Protein AF-A0A535KPK8-F1 (afdb_monomer)

Mean predicted aligned error: 12.22 Å

pLDDT: mean 73.06, std 17.7, range [28.69, 93.75]

Solvent-accessible surface area (backbone atoms only — not comparable to full-atom values): 8989 Å² total; per-residue (Å²): 137,86,85,82,78,74,96,61,84,77,56,75,93,49,57,36,41,78,43,75,64,44,61,40,74,44,87,47,99,92,45,75,44,76,78,37,75,66,43,65,51,78,39,47,69,92,64,83,87,88,74,78,98,82,72,89,72,82,61,52,49,62,87,59,100,62,93,75,70,71,90,77,48,52,78,68,54,47,54,55,43,55,66,80,36,22,76,77,85,57,97,64,50,74,75,75,56,60,90,90,52,56,70,64,56,55,48,38,52,52,42,45,75,78,40,67,86,54,52,72,68,57,37,52,53,51,40,50,52,56,34,38,78,73,70,76,98

Sequence (137 aa):
MTTYSRPGAVNASNMLLEINHVSVDYSASSGTVHALTDVSISLERGQILEGSPASQASTSTVTNTEPVDILQMTPAQLRAFRWSELSIVFQSAMNALNPVLNIGAQIMDVLQTHRPELWPDARRQRAIELLRLVGIA

Radius of gyration: 18.79 Å; Cα contacts (8 Å, |Δi|>4): 108; chains: 1; bounding box: 46×43×45 Å

Foldseek 3Di:
DDDDDDPDPDPPQFWFDWDFQDWDWDQDPVGIDTPDGGDIDTDGPPDDDDDDPDDFDWGFGDPDSDDDDLVPDDPVRVVLRCVPTTDGDDPVNVV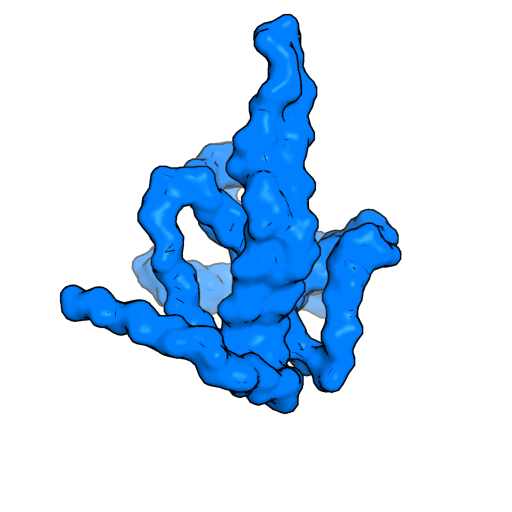VDDPVDDPLVVQLVVCCVNVVVDDSVRSSVVSVVVCVVVPRD

Secondary structure (DSSP, 8-state):
-----------GGGEEEEEEEEEEEEEETTEEEEEEEEEEEEEETT------TT---------SSS---GGG--HHHHHHHHHHT-----TTGGGGS-TTS-HHHHHHHHHHHH-TTS-HHHHHHHHHHHHHHTT--

Structure (mmCIF, N/CA/C/O backbone):
data_AF-A0A535KPK8-F1
#
_entry.id   AF-A0A535KPK8-F1
#
loop_
_atom_site.group_PDB
_atom_site.id
_atom_site.type_symbol
_atom_site.label_atom_id
_atom_site.label_alt_id
_atom_site.label_comp_id
_atom_site.label_asym_id
_atom_site.label_entity_id
_atom_site.label_seq_id
_atom_site.pdbx_PDB_ins_code
_atom_site.Cartn_x
_atom_site.Cartn_y
_atom_site.Cartn_z
_atom_site.occupancy
_atom_site.B_iso_or_equiv
_atom_site.auth_seq_id
_atom_site.auth_comp_id
_atom_site.auth_asym_id
_atom_site.auth_atom_id
_atom_site.pdbx_PDB_model_num
ATOM 1 N N . MET A 1 1 ? -27.340 -13.407 -3.395 1.00 31.72 1 MET A N 1
ATOM 2 C CA . MET A 1 1 ? -27.132 -14.798 -2.946 1.00 31.72 1 MET A CA 1
ATOM 3 C C . MET A 1 1 ? -26.163 -14.703 -1.781 1.00 31.72 1 MET A C 1
ATOM 5 O O . MET A 1 1 ? -25.008 -14.376 -1.996 1.00 31.72 1 MET A O 1
ATOM 9 N N . THR A 1 2 ? -26.681 -14.769 -0.557 1.00 31.52 2 THR A N 1
ATOM 10 C CA . THR A 1 2 ? -25.964 -14.388 0.670 1.00 31.52 2 THR A CA 1
ATOM 11 C C . THR A 1 2 ? -25.351 -15.635 1.289 1.00 31.52 2 THR A C 1
ATOM 13 O O . THR A 1 2 ? -26.082 -16.470 1.817 1.00 31.52 2 THR A O 1
ATOM 16 N N . THR A 1 3 ? -24.033 -15.794 1.215 1.00 28.69 3 THR A N 1
ATOM 17 C CA . THR A 1 3 ? -23.323 -16.878 1.907 1.00 28.69 3 THR A CA 1
ATOM 18 C C . THR A 1 3 ? -22.772 -16.358 3.228 1.00 28.69 3 THR A C 1
ATOM 20 O O . THR A 1 3 ? -21.744 -15.693 3.271 1.00 28.69 3 THR A O 1
ATOM 23 N N . TYR A 1 4 ? -23.491 -16.660 4.309 1.00 30.62 4 TYR A N 1
ATOM 24 C CA . TYR A 1 4 ? -22.995 -16.580 5.679 1.00 30.62 4 TYR A CA 1
ATOM 25 C C . TYR A 1 4 ? -22.434 -17.960 6.040 1.00 30.62 4 TYR A C 1
ATOM 27 O O . TYR A 1 4 ? -23.196 -18.908 6.242 1.00 30.62 4 TYR A O 1
ATOM 35 N N . SER A 1 5 ? -21.108 -18.099 6.059 1.00 33.00 5 SER A N 1
ATOM 36 C CA . SER A 1 5 ? -20.452 -19.319 6.540 1.00 33.00 5 SER A CA 1
ATOM 37 C C . SER A 1 5 ? -20.355 -19.285 8.065 1.00 33.00 5 SER A C 1
ATOM 39 O O . SER A 1 5 ? -19.898 -18.302 8.644 1.00 33.00 5 SER A O 1
ATOM 41 N N . ARG A 1 6 ? -20.801 -20.374 8.710 1.00 35.25 6 ARG A N 1
ATOM 42 C CA . ARG A 1 6 ? -20.592 -20.676 10.142 1.00 35.25 6 ARG A CA 1
ATOM 43 C C . ARG A 1 6 ? -19.126 -20.443 10.543 1.00 35.25 6 ARG A C 1
ATOM 45 O O . ARG A 1 6 ? -18.255 -20.713 9.718 1.00 35.25 6 ARG A O 1
ATOM 52 N N . PRO A 1 7 ? -18.834 -20.120 11.819 1.00 39.62 7 PRO A N 1
ATOM 53 C CA . PRO A 1 7 ? -17.487 -20.254 12.361 1.00 39.62 7 PRO A CA 1
ATOM 54 C C . PRO A 1 7 ? -17.180 -21.755 12.502 1.00 39.62 7 PRO A C 1
ATOM 56 O O . PRO A 1 7 ? -17.384 -22.370 13.546 1.00 39.62 7 PRO A O 1
ATOM 59 N N . GLY A 1 8 ? -16.822 -22.388 11.386 1.00 38.28 8 GLY A N 1
ATOM 60 C CA . GLY A 1 8 ? -16.122 -23.665 11.364 1.00 38.28 8 GLY A CA 1
ATOM 61 C C . GLY A 1 8 ? -14.649 -23.398 11.647 1.00 38.28 8 GLY A C 1
ATOM 62 O O . GLY A 1 8 ? -14.133 -22.369 11.224 1.00 38.28 8 GLY A O 1
ATOM 63 N N . ALA A 1 9 ? -14.009 -24.287 12.405 1.00 42.91 9 ALA A N 1
ATOM 64 C CA . ALA A 1 9 ? -12.605 -24.184 12.787 1.00 42.91 9 ALA A CA 1
ATOM 65 C C . ALA A 1 9 ? -11.736 -23.811 11.577 1.00 42.91 9 ALA A C 1
ATOM 67 O O . ALA A 1 9 ? -11.647 -24.581 10.619 1.00 42.91 9 ALA A O 1
ATOM 68 N N . VAL A 1 10 ? -11.138 -22.619 11.628 1.00 51.31 10 VAL A N 1
ATOM 69 C CA . VAL A 1 10 ? -10.219 -22.129 10.602 1.00 51.31 10 VAL A CA 1
ATOM 70 C C . VAL A 1 10 ? -9.075 -23.129 10.515 1.00 51.31 10 VAL A C 1
ATOM 72 O O . VAL A 1 10 ? -8.429 -23.443 11.519 1.00 51.31 10 VAL A O 1
ATOM 75 N N . ASN A 1 11 ? -8.868 -23.701 9.334 1.00 53.91 11 ASN A N 1
ATOM 76 C CA . ASN A 1 11 ? -7.835 -24.705 9.144 1.00 53.91 11 ASN A CA 1
ATOM 77 C C . ASN A 1 11 ? -6.486 -23.974 9.119 1.00 53.91 11 ASN A C 1
ATOM 79 O O . ASN A 1 11 ? -6.142 -23.343 8.121 1.00 53.91 11 ASN A O 1
ATOM 83 N N . ALA A 1 12 ? -5.742 -24.009 10.229 1.00 56.69 12 ALA A N 1
ATOM 84 C CA . ALA A 1 12 ? -4.522 -23.213 10.418 1.00 56.69 12 ALA A CA 1
ATOM 85 C C . ALA A 1 12 ? -3.465 -23.441 9.320 1.00 56.69 12 ALA A C 1
ATOM 87 O O . ALA A 1 12 ? -2.690 -22.545 9.004 1.00 56.69 12 ALA A O 1
ATOM 88 N N . SER A 1 13 ? -3.472 -24.617 8.687 1.00 62.19 13 SER A N 1
ATOM 89 C CA . SER A 1 13 ? -2.593 -24.964 7.567 1.00 62.19 13 SER A CA 1
ATOM 90 C C . SER A 1 13 ? -2.919 -24.240 6.251 1.00 62.19 13 SER A C 1
ATOM 92 O O . SER A 1 13 ? -2.074 -24.213 5.360 1.00 62.19 13 SER A O 1
ATOM 94 N N . ASN A 1 14 ? -4.112 -23.648 6.113 1.00 71.75 14 ASN A N 1
ATOM 95 C CA . ASN A 1 14 ? -4.568 -22.946 4.904 1.00 71.75 14 ASN A CA 1
ATOM 96 C C . ASN A 1 14 ? -4.844 -21.443 5.127 1.00 71.75 14 ASN A C 1
ATOM 98 O O . ASN A 1 14 ? -5.327 -20.747 4.228 1.00 71.75 14 ASN A O 1
ATOM 102 N N . MET A 1 15 ? -4.550 -20.932 6.323 1.00 74.81 15 MET A N 1
ATOM 103 C CA . MET A 1 15 ? -4.803 -19.542 6.691 1.00 74.81 15 MET A CA 1
ATOM 104 C C . MET A 1 15 ? -3.782 -18.607 6.027 1.00 74.81 15 MET A C 1
ATOM 106 O O . MET A 1 15 ? -2.581 -18.869 6.048 1.00 74.81 15 MET A O 1
ATOM 110 N N . LEU A 1 16 ? -4.265 -17.526 5.408 1.00 77.50 16 LEU A N 1
ATOM 111 C CA . LEU A 1 16 ? -3.434 -16.535 4.719 1.00 77.50 16 LEU A CA 1
ATOM 112 C C . LEU A 1 16 ? -3.257 -15.258 5.54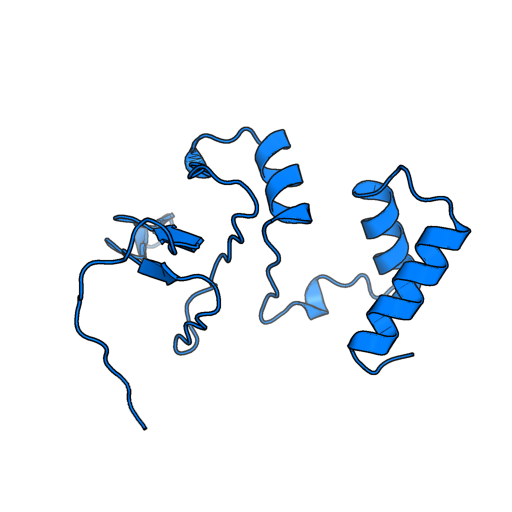4 1.00 77.50 16 LEU A C 1
ATOM 114 O O . LEU A 1 16 ? -2.167 -14.695 5.570 1.00 77.50 16 LEU A O 1
ATOM 118 N N . LEU A 1 17 ? -4.328 -14.802 6.191 1.00 78.62 17 LEU A N 1
ATOM 119 C CA . LEU A 1 17 ? -4.340 -13.603 7.021 1.00 78.62 17 LEU A CA 1
ATOM 120 C C . LEU A 1 17 ? -5.239 -13.837 8.231 1.00 78.62 17 LEU A C 1
ATOM 122 O O . LEU A 1 17 ? -6.349 -14.356 8.107 1.00 78.62 17 LEU A O 1
ATOM 126 N N . GLU A 1 18 ? -4.759 -13.391 9.383 1.00 79.44 18 GLU A N 1
ATOM 127 C CA . GLU A 1 18 ? -5.502 -13.358 10.630 1.00 79.44 18 GLU A CA 1
ATOM 128 C C . GLU A 1 18 ? -5.346 -11.974 11.264 1.00 79.44 18 GLU A C 1
ATOM 130 O O . GLU A 1 18 ? -4.246 -11.428 11.357 1.00 79.44 18 GLU A O 1
ATOM 135 N N . ILE A 1 19 ? -6.469 -11.392 11.665 1.00 80.94 19 ILE A N 1
ATOM 136 C CA . ILE A 1 19 ? -6.573 -10.128 12.380 1.00 80.94 19 ILE A CA 1
ATOM 137 C C . ILE A 1 19 ? -7.318 -10.441 13.667 1.00 80.94 19 ILE A C 1
ATOM 139 O O . ILE A 1 19 ? -8.424 -10.973 13.607 1.00 80.94 19 ILE A O 1
ATOM 143 N N . ASN A 1 20 ? -6.730 -10.092 14.809 1.00 76.44 20 ASN A N 1
ATOM 144 C CA . ASN A 1 20 ? -7.279 -10.405 16.123 1.00 76.44 20 ASN A CA 1
ATOM 145 C C . ASN A 1 20 ? -7.437 -9.135 16.959 1.00 76.44 20 ASN A C 1
ATOM 147 O O . ASN A 1 20 ? -6.454 -8.443 17.223 1.00 76.44 20 ASN A O 1
ATOM 151 N N . HIS A 1 21 ? -8.672 -8.866 17.392 1.00 79.56 21 HIS A N 1
ATOM 152 C CA . HIS A 1 21 ? -9.023 -7.840 18.379 1.00 79.56 21 HIS A CA 1
ATOM 153 C C . HIS A 1 21 ? -8.524 -6.427 18.032 1.00 79.56 21 HIS A C 1
ATOM 155 O O . HIS A 1 21 ? -8.129 -5.646 18.903 1.00 79.56 21 HIS A O 1
ATOM 161 N N . VAL A 1 22 ? -8.521 -6.074 16.743 1.00 79.62 22 VAL A N 1
ATOM 162 C CA . VAL A 1 22 ? -8.015 -4.774 16.296 1.00 79.62 22 VAL A CA 1
ATOM 163 C C . VAL A 1 22 ? -9.032 -3.682 16.602 1.00 79.62 22 VAL A C 1
ATOM 165 O O . VAL A 1 22 ? -10.173 -3.716 16.140 1.00 79.62 22 VAL A O 1
ATOM 168 N N . SER A 1 23 ? -8.576 -2.678 17.348 1.00 78.00 23 SER A N 1
ATOM 169 C CA . SER A 1 23 ? -9.300 -1.434 17.603 1.00 78.00 23 SER A CA 1
ATOM 170 C C . SER A 1 23 ? -8.473 -0.253 17.105 1.00 78.00 23 SER A C 1
ATOM 172 O O . SER A 1 23 ? -7.252 -0.234 17.268 1.00 78.00 23 SER A O 1
ATOM 174 N N . VAL A 1 24 ? -9.123 0.716 16.464 1.00 82.62 24 VAL A N 1
ATOM 175 C CA . VAL A 1 24 ? -8.470 1.898 15.891 1.00 82.62 24 VAL A CA 1
ATOM 176 C C . VAL A 1 24 ? -9.218 3.139 16.334 1.00 82.62 24 VAL A C 1
ATOM 178 O O . VAL A 1 24 ? -10.388 3.319 15.993 1.00 82.62 24 VAL A O 1
ATOM 181 N N . ASP A 1 25 ? -8.492 4.013 17.023 1.00 84.69 25 ASP A N 1
ATOM 182 C CA . ASP A 1 25 ? -9.000 5.258 17.576 1.00 84.69 25 ASP A CA 1
ATOM 183 C C . ASP A 1 25 ? -8.292 6.451 16.935 1.00 84.69 25 ASP A C 1
ATOM 185 O O . ASP A 1 25 ? -7.063 6.497 16.846 1.00 84.69 25 ASP A O 1
ATOM 189 N N . TYR A 1 26 ? -9.071 7.444 16.516 1.00 82.25 26 TYR A N 1
ATOM 190 C CA . TYR A 1 26 ? -8.559 8.723 16.042 1.00 82.25 26 TYR A CA 1
ATOM 191 C C . TYR A 1 26 ? -8.880 9.818 17.050 1.00 82.25 26 TYR A C 1
ATOM 193 O O . TYR A 1 26 ? -10.039 10.045 17.398 1.00 82.25 26 TYR A O 1
ATOM 201 N N . SER A 1 27 ? -7.857 10.548 17.482 1.00 81.19 27 SER A N 1
ATOM 202 C CA . SER A 1 27 ? -8.039 11.741 18.306 1.00 81.19 27 SER A CA 1
ATOM 203 C C . SER A 1 27 ? -8.493 12.907 17.429 1.00 81.19 27 SER A C 1
ATOM 205 O O . SER A 1 27 ? -7.710 13.423 16.632 1.00 81.19 27 SER A O 1
ATOM 207 N N . ALA A 1 28 ? -9.746 13.338 17.578 1.00 84.94 28 ALA A N 1
ATOM 208 C CA . ALA A 1 28 ? -10.258 14.561 16.970 1.00 84.94 28 ALA A CA 1
ATOM 209 C C . ALA A 1 28 ? -10.460 15.648 18.036 1.00 84.94 28 ALA A C 1
ATOM 211 O O . ALA A 1 28 ? -10.597 15.369 19.227 1.00 84.94 28 ALA A O 1
ATOM 212 N N . SER A 1 29 ? -10.505 16.912 17.612 1.00 80.06 29 SER A N 1
ATOM 213 C CA . SER A 1 29 ? -10.751 18.051 18.512 1.00 80.06 29 SER A CA 1
ATOM 214 C C . SER A 1 29 ? -12.105 17.971 19.228 1.00 80.06 29 SER A C 1
ATOM 216 O O . SER A 1 29 ? -12.260 18.535 20.307 1.00 80.06 29 SER A O 1
ATOM 218 N N . SER A 1 30 ? -13.072 17.253 18.652 1.00 79.38 30 SER A N 1
ATOM 219 C CA . SER A 1 30 ? -14.400 16.992 19.217 1.00 79.38 30 SER A CA 1
ATOM 220 C C . SER A 1 30 ? -14.467 15.757 20.127 1.00 79.38 30 SER A C 1
ATOM 222 O O . SER A 1 30 ? -15.547 15.434 20.615 1.00 79.38 30 SER A O 1
ATOM 224 N N . GLY A 1 31 ? -13.350 15.051 20.334 1.00 84.62 31 GLY A N 1
ATOM 225 C CA . GLY A 1 31 ? -13.278 13.798 21.088 1.00 84.62 31 GLY A CA 1
ATOM 226 C C . GLY A 1 31 ? -12.663 12.650 20.284 1.00 84.62 31 GLY A C 1
ATOM 227 O O . GLY A 1 31 ? -12.321 12.793 19.109 1.00 84.62 31 GLY A O 1
ATOM 228 N N . THR A 1 32 ? -12.506 11.499 20.932 1.00 86.56 32 THR A N 1
ATOM 229 C CA . THR A 1 32 ? -11.994 10.284 20.290 1.00 86.56 32 THR A CA 1
ATOM 230 C C . THR A 1 32 ? -13.061 9.676 19.386 1.00 86.56 32 THR A C 1
ATOM 232 O O . THR A 1 32 ? -14.187 9.431 19.816 1.00 86.56 32 THR A O 1
ATOM 235 N N . VAL A 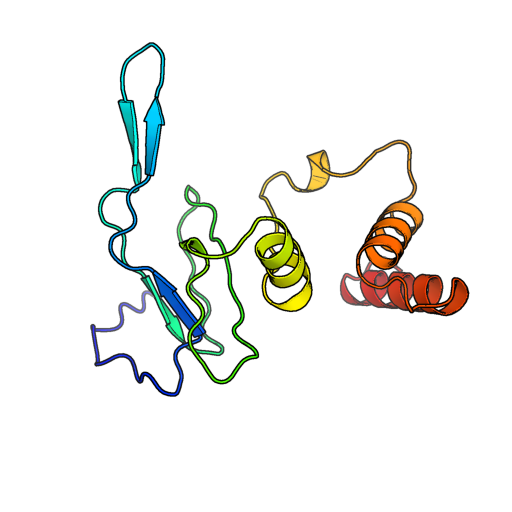1 33 ? -12.700 9.416 18.133 1.00 87.25 33 VAL A N 1
ATOM 236 C CA . VAL A 1 33 ? -13.524 8.672 17.183 1.00 87.25 33 VAL A CA 1
ATOM 237 C C . VAL A 1 33 ? -13.011 7.239 17.130 1.00 87.25 33 VAL A C 1
ATOM 239 O O . VAL A 1 33 ? -11.906 6.992 16.647 1.00 87.25 33 VAL A O 1
ATOM 242 N N . HIS A 1 34 ? -13.829 6.305 17.607 1.00 82.94 34 HIS A N 1
ATOM 243 C CA . HIS A 1 34 ? -13.575 4.869 17.507 1.00 82.94 34 HIS A CA 1
ATOM 244 C C . HIS A 1 34 ? -13.925 4.402 16.090 1.00 82.94 34 HIS A C 1
ATOM 246 O O . HIS A 1 34 ? -15.094 4.216 15.758 1.00 82.94 34 HIS A O 1
ATOM 252 N N . ALA A 1 35 ? -12.921 4.285 15.222 1.00 76.06 35 ALA A N 1
ATOM 253 C CA . ALA A 1 35 ? -13.117 3.891 13.828 1.00 76.06 35 ALA A CA 1
ATOM 254 C C . ALA A 1 35 ? -13.268 2.376 13.662 1.00 76.06 35 ALA A C 1
ATOM 256 O O . ALA A 1 35 ? -14.011 1.928 12.792 1.00 76.06 35 ALA A O 1
ATOM 257 N N . LEU A 1 36 ? -12.576 1.594 14.494 1.00 79.00 36 LEU A N 1
ATOM 258 C CA . LEU A 1 36 ? -12.743 0.146 14.598 1.00 79.00 36 LEU A CA 1
ATOM 259 C C . LEU A 1 36 ? -12.766 -0.234 16.075 1.00 79.00 36 LEU A C 1
ATOM 261 O O . LEU A 1 36 ? -11.949 0.261 16.850 1.00 79.00 36 LEU A O 1
ATOM 265 N N . THR A 1 37 ? -13.674 -1.125 16.459 1.00 82.38 37 THR A N 1
ATOM 266 C CA . THR A 1 37 ? -13.776 -1.629 17.831 1.00 82.38 37 THR A CA 1
ATOM 267 C C . THR A 1 37 ? -13.802 -3.145 17.790 1.00 82.38 37 THR A C 1
ATOM 269 O O . THR A 1 37 ? -14.734 -3.722 17.237 1.00 82.38 37 THR A O 1
ATOM 272 N N . ASP A 1 38 ? -12.768 -3.750 18.368 1.00 82.12 38 ASP A N 1
ATOM 273 C CA . ASP A 1 38 ? -12.627 -5.192 18.582 1.00 82.12 38 ASP A CA 1
ATOM 274 C C . ASP A 1 38 ? -12.951 -6.052 17.348 1.00 82.12 38 ASP A C 1
ATOM 276 O O . ASP A 1 38 ? -13.813 -6.931 17.360 1.00 82.12 38 ASP A O 1
ATOM 280 N N . VAL A 1 39 ? -12.276 -5.759 16.236 1.00 74.12 39 VAL A N 1
ATOM 281 C CA . VAL A 1 39 ? -12.500 -6.456 14.968 1.00 74.12 39 VAL A CA 1
ATOM 282 C C . VAL A 1 39 ? -11.522 -7.616 14.820 1.00 74.12 39 VAL A C 1
ATOM 284 O O . VAL A 1 39 ? -10.304 -7.419 14.828 1.00 74.12 39 VAL A O 1
ATOM 287 N N . SER A 1 40 ? -12.073 -8.812 14.602 1.00 73.12 40 SER A N 1
ATOM 288 C CA . SER A 1 40 ? -11.317 -10.014 14.247 1.00 73.12 40 SER A CA 1
ATOM 289 C C . SER A 1 40 ? -11.780 -10.570 12.903 1.00 73.12 40 SER A C 1
ATOM 291 O O . SER A 1 40 ? -12.979 -10.720 12.661 1.00 73.12 40 SER A O 1
ATOM 293 N N . ILE A 1 41 ? -10.832 -10.859 12.013 1.00 78.38 41 ILE A N 1
ATOM 294 C CA . ILE A 1 41 ? -11.083 -11.349 10.652 1.00 78.38 41 ILE A CA 1
ATOM 295 C C . ILE A 1 41 ? -10.060 -12.434 10.335 1.00 78.38 41 ILE A C 1
ATOM 297 O O . ILE A 1 41 ? -8.874 -12.269 10.599 1.00 78.38 41 ILE A O 1
ATOM 301 N N . SER A 1 42 ? -10.508 -13.520 9.713 1.00 76.44 42 SER A N 1
ATOM 302 C CA . SER A 1 42 ? -9.633 -14.536 9.130 1.00 76.44 42 SER A CA 1
ATOM 303 C C . SER A 1 42 ? -9.916 -14.677 7.639 1.00 76.44 42 SER A C 1
ATOM 305 O O . SER A 1 42 ? -11.056 -14.549 7.188 1.00 76.44 42 SER A O 1
ATOM 307 N N . LEU A 1 43 ? -8.855 -14.903 6.870 1.00 75.69 43 LEU A N 1
ATOM 308 C CA . LEU A 1 43 ? -8.904 -15.113 5.431 1.00 75.69 43 LEU A CA 1
ATOM 309 C C . LEU A 1 43 ? -8.072 -16.343 5.077 1.00 75.69 43 LEU A C 1
ATOM 311 O O . LEU A 1 43 ? -6.883 -16.418 5.401 1.00 75.69 43 LEU A O 1
ATOM 315 N N . GLU A 1 44 ? -8.685 -17.287 4.369 1.00 78.69 44 GLU A N 1
ATOM 316 C CA . GLU A 1 44 ? -7.989 -18.446 3.816 1.00 78.69 44 GLU A CA 1
ATOM 317 C C . GLU A 1 44 ? -7.371 -18.149 2.445 1.00 78.69 44 GLU A C 1
ATOM 319 O O . GLU A 1 44 ? -7.775 -17.235 1.717 1.00 78.69 44 GLU A O 1
ATOM 324 N N . ARG A 1 45 ? -6.380 -18.953 2.052 1.00 73.12 45 ARG A N 1
ATOM 325 C CA . ARG A 1 45 ? -5.739 -18.818 0.741 1.00 73.12 45 ARG A CA 1
ATOM 326 C C . ARG A 1 45 ? -6.757 -19.018 -0.389 1.00 73.12 45 ARG A C 1
ATOM 328 O O . ARG A 1 45 ? -7.427 -20.042 -0.465 1.00 73.12 45 ARG A O 1
ATOM 335 N N . GLY A 1 46 ? -6.829 -18.047 -1.301 1.00 71.38 46 GLY A N 1
ATOM 336 C CA . GLY A 1 46 ? -7.741 -18.074 -2.453 1.00 71.38 46 GLY A CA 1
ATOM 337 C C . GLY A 1 46 ? -9.165 -17.595 -2.156 1.00 71.38 46 GLY A C 1
ATOM 338 O O . GLY A 1 46 ? -9.986 -17.550 -3.070 1.00 71.38 46 GLY A O 1
ATOM 339 N N . GLN A 1 47 ? -9.463 -17.206 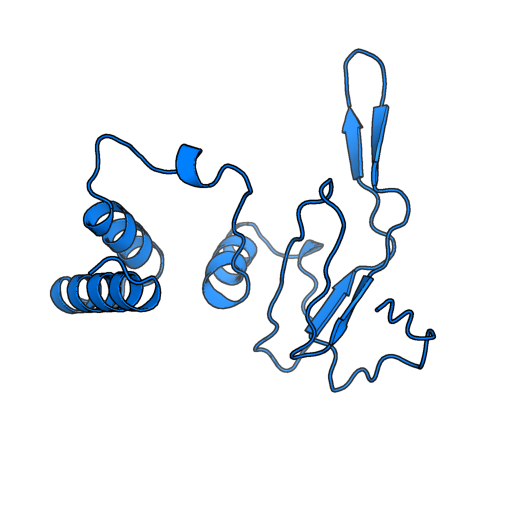-0.914 1.00 66.75 47 GLN A N 1
ATOM 340 C CA . GLN A 1 47 ? -10.741 -16.604 -0.551 1.00 66.75 47 GLN A CA 1
ATOM 341 C C . GLN A 1 47 ? -10.758 -15.108 -0.902 1.00 66.75 47 GLN A C 1
ATOM 343 O O . GLN A 1 47 ? -9.745 -14.416 -0.812 1.00 66.75 47 GLN A O 1
ATOM 348 N N . ILE A 1 48 ? -11.932 -14.600 -1.281 1.00 69.12 48 ILE A N 1
ATOM 349 C CA . ILE A 1 48 ? -12.193 -13.168 -1.445 1.00 69.12 48 ILE A CA 1
ATOM 350 C C . ILE A 1 48 ? -13.174 -12.758 -0.346 1.00 69.12 48 ILE A C 1
ATOM 352 O O . ILE A 1 48 ? -14.228 -13.377 -0.196 1.00 69.12 48 ILE A O 1
ATOM 356 N N . LEU A 1 49 ? -12.822 -11.727 0.422 1.00 65.62 49 LEU A N 1
ATOM 357 C CA . LEU A 1 49 ? -13.726 -11.079 1.370 1.00 65.62 49 LEU A CA 1
ATOM 358 C C . LEU A 1 49 ? -14.213 -9.766 0.765 1.00 65.62 49 LEU A C 1
ATOM 360 O O . LEU A 1 49 ? -13.413 -8.898 0.424 1.00 65.62 49 LEU A O 1
ATOM 364 N N . GLU A 1 50 ? -15.528 -9.625 0.649 1.00 60.16 50 GLU A N 1
ATOM 365 C CA . GLU A 1 50 ? -16.175 -8.405 0.178 1.00 60.16 50 GLU A CA 1
ATOM 366 C C . GLU A 1 50 ? -16.875 -7.724 1.361 1.00 60.16 50 GLU A C 1
ATOM 368 O O . GLU A 1 50 ? -17.758 -8.303 1.995 1.00 60.16 50 GLU A O 1
ATOM 373 N N . GLY A 1 51 ? -16.451 -6.500 1.684 1.00 55.06 51 GLY A N 1
ATOM 374 C CA . GLY A 1 51 ? -17.095 -5.635 2.672 1.00 55.06 51 GLY A CA 1
ATOM 375 C C . GLY A 1 51 ? -17.743 -4.431 1.988 1.00 55.06 51 GLY A C 1
ATOM 376 O O . GLY A 1 51 ? -17.142 -3.827 1.103 1.00 55.06 51 GLY A O 1
ATOM 377 N N . SER A 1 52 ? -18.961 -4.069 2.400 1.00 42.09 52 SER A N 1
ATOM 378 C CA . SER A 1 52 ? -19.659 -2.851 1.945 1.00 42.09 52 SER A CA 1
ATOM 379 C C . SER A 1 52 ? -18.820 -1.586 2.255 1.00 42.09 52 SER A C 1
ATOM 381 O O . SER A 1 52 ? -18.052 -1.594 3.225 1.00 42.09 52 SER A O 1
ATOM 383 N N . PRO A 1 53 ? -18.900 -0.501 1.457 1.00 39.44 53 PRO A N 1
ATOM 384 C CA . PRO A 1 53 ? -17.834 0.490 1.349 1.00 39.44 53 PRO A CA 1
ATOM 385 C C . PRO A 1 53 ? -17.800 1.432 2.558 1.00 39.44 53 PRO A C 1
ATOM 387 O O . PRO A 1 53 ? -18.500 2.437 2.598 1.00 39.44 53 PRO A O 1
ATOM 390 N N . ALA A 1 54 ? -16.951 1.113 3.535 1.00 38.88 54 ALA A N 1
ATOM 391 C CA . ALA A 1 54 ? -16.396 2.079 4.492 1.00 38.88 54 ALA A CA 1
ATOM 392 C C . ALA A 1 54 ? -15.076 1.631 5.151 1.00 38.88 54 ALA A C 1
ATOM 394 O O . ALA A 1 54 ? -14.511 2.392 5.932 1.00 38.88 54 ALA A O 1
ATOM 395 N N . SER A 1 55 ? -14.543 0.440 4.857 1.00 39.31 55 SER A N 1
ATOM 396 C CA . SER A 1 55 ? -13.321 -0.038 5.513 1.00 39.31 55 SER A CA 1
ATOM 397 C C . SER A 1 55 ? -12.256 -0.429 4.497 1.00 39.31 55 SER A C 1
ATOM 399 O O . SER A 1 55 ? -12.452 -1.305 3.657 1.00 39.31 55 SER A O 1
ATOM 401 N N . GLN A 1 56 ? -11.131 0.282 4.557 1.00 43.38 56 GLN A N 1
ATOM 402 C CA . GLN A 1 56 ? -9.926 -0.003 3.790 1.00 43.38 56 GLN A CA 1
ATOM 403 C C . GLN A 1 56 ? -9.359 -1.347 4.260 1.00 43.38 56 GLN A C 1
ATOM 405 O O . GLN A 1 56 ? -8.894 -1.464 5.392 1.00 43.38 56 GLN A O 1
ATOM 410 N N . ALA A 1 57 ? -9.402 -2.360 3.399 1.00 39.12 57 ALA A N 1
ATOM 411 C CA . ALA A 1 57 ? -8.799 -3.653 3.681 1.00 39.12 57 ALA A CA 1
ATOM 412 C C . ALA A 1 57 ? -7.282 -3.588 3.445 1.00 39.12 57 ALA A C 1
ATOM 414 O O . ALA A 1 57 ? -6.811 -3.414 2.319 1.00 39.12 57 ALA A O 1
ATOM 415 N N . SER A 1 58 ? -6.515 -3.767 4.518 1.00 40.59 58 SER A N 1
ATOM 416 C CA . SER A 1 58 ? -5.112 -4.168 4.435 1.00 40.59 58 SER A CA 1
ATOM 417 C C . SER A 1 58 ? -5.079 -5.650 4.069 1.00 40.59 58 SER A C 1
ATOM 419 O O . SER A 1 58 ? -5.478 -6.500 4.857 1.00 40.59 58 SER A O 1
ATOM 421 N N . THR A 1 59 ? -4.652 -5.961 2.848 1.00 40.47 59 THR A N 1
ATOM 422 C CA . THR A 1 59 ? -4.367 -7.342 2.424 1.00 40.47 59 THR A CA 1
ATOM 423 C C . THR A 1 59 ? -3.054 -7.798 3.088 1.00 40.47 59 THR A C 1
ATOM 425 O O . THR A 1 59 ? -2.312 -6.982 3.616 1.00 40.47 59 THR A O 1
ATOM 428 N N . SER A 1 60 ? -2.724 -9.079 3.136 1.00 40.16 60 SER A N 1
ATOM 429 C CA . SER A 1 60 ? -1.358 -9.561 3.397 1.00 40.16 60 SER A CA 1
ATOM 430 C C . SER A 1 60 ? -1.298 -10.964 2.832 1.00 40.16 60 SER A C 1
ATOM 432 O O . SER A 1 60 ? -2.039 -11.834 3.275 1.00 40.16 60 SER A O 1
ATOM 434 N N . THR A 1 61 ? -0.492 -11.168 1.797 1.00 35.16 61 THR A N 1
ATOM 435 C CA . THR A 1 61 ? -0.264 -12.491 1.221 1.00 35.16 61 THR A CA 1
ATOM 436 C C . THR A 1 61 ? 0.951 -13.063 1.915 1.00 35.16 61 THR A C 1
ATOM 438 O O . THR A 1 61 ? 2.051 -12.568 1.747 1.00 35.16 61 THR A O 1
ATOM 441 N N . VAL A 1 62 ? 0.767 -14.106 2.707 1.00 45.50 62 VAL A N 1
ATOM 442 C CA . VAL A 1 62 ? 1.879 -14.851 3.285 1.00 45.50 62 VAL A CA 1
ATOM 443 C C . VAL A 1 62 ? 2.399 -15.830 2.219 1.00 45.50 62 VAL A C 1
ATOM 445 O O . VAL A 1 62 ? 1.749 -16.841 1.913 1.00 45.50 62 VAL A O 1
ATOM 448 N N . THR A 1 63 ? 3.546 -15.517 1.599 1.00 43.00 63 THR A N 1
ATOM 449 C CA . THR A 1 63 ? 4.337 -16.506 0.835 1.00 43.00 63 THR A CA 1
ATOM 450 C C . THR A 1 63 ? 5.283 -17.328 1.718 1.00 43.00 63 THR A C 1
ATOM 452 O O . THR A 1 63 ? 5.800 -18.343 1.258 1.00 43.00 63 THR A O 1
ATOM 455 N N . ASN A 1 64 ? 5.463 -16.962 2.994 1.00 46.31 64 ASN A N 1
ATOM 456 C CA . ASN A 1 64 ? 6.302 -17.702 3.940 1.00 46.31 64 ASN A CA 1
ATOM 457 C C . ASN A 1 64 ? 5.511 -18.760 4.720 1.00 46.31 64 ASN A C 1
ATOM 459 O O . ASN A 1 64 ? 4.369 -18.557 5.094 1.00 46.31 64 ASN A O 1
ATOM 463 N N . THR A 1 65 ? 6.118 -19.901 5.013 1.00 51.12 65 THR A N 1
ATOM 464 C CA . THR A 1 65 ? 5.467 -21.021 5.717 1.00 51.12 65 THR A CA 1
ATOM 465 C C . THR A 1 65 ? 5.172 -20.761 7.202 1.00 51.12 65 THR A C 1
ATOM 467 O O . THR A 1 65 ? 4.643 -21.646 7.863 1.00 51.12 65 THR A O 1
ATOM 470 N N . GLU A 1 66 ? 5.491 -19.571 7.724 1.00 58.12 66 GLU A N 1
ATOM 471 C CA . GLU A 1 66 ? 5.344 -19.193 9.134 1.00 58.12 66 GLU A CA 1
ATOM 472 C C . GLU A 1 66 ? 4.534 -17.889 9.274 1.00 58.12 66 GLU A C 1
ATOM 474 O O . GLU A 1 66 ? 4.766 -16.950 8.501 1.00 58.12 66 GLU A O 1
ATOM 479 N N . PRO A 1 67 ? 3.613 -17.791 10.254 1.00 65.81 67 PRO A N 1
ATOM 480 C CA . PRO A 1 67 ? 2.891 -16.558 10.554 1.00 65.81 67 PRO A CA 1
ATOM 481 C C . PRO A 1 67 ? 3.860 -15.429 10.917 1.00 65.81 67 PRO A C 1
ATOM 483 O O . PRO A 1 67 ? 4.779 -15.621 11.714 1.00 65.81 67 PRO A O 1
ATOM 486 N N . VAL A 1 68 ? 3.644 -14.233 10.366 1.00 72.44 68 VAL A N 1
ATOM 487 C CA . VAL A 1 68 ? 4.472 -13.062 10.675 1.00 72.44 68 VAL A CA 1
ATOM 488 C C . VAL A 1 68 ? 3.617 -11.970 11.301 1.00 72.44 68 VAL A C 1
ATOM 490 O O . VAL A 1 68 ? 2.680 -11.480 10.673 1.00 72.44 68 VAL A O 1
ATOM 493 N N . ASP A 1 69 ? 3.965 -11.559 12.522 1.00 80.94 69 ASP A N 1
ATOM 494 C CA . ASP A 1 69 ? 3.326 -10.418 13.178 1.00 80.94 69 ASP A CA 1
ATOM 495 C C . ASP A 1 69 ? 3.863 -9.100 12.599 1.00 80.94 69 ASP A C 1
ATOM 497 O O . ASP A 1 69 ? 5.013 -8.702 12.807 1.00 80.94 69 ASP A O 1
ATOM 501 N N . ILE A 1 70 ? 2.999 -8.418 11.851 1.00 80.62 70 ILE A N 1
ATOM 502 C CA . ILE A 1 70 ? 3.298 -7.163 11.160 1.00 80.62 70 ILE A CA 1
ATOM 503 C C . ILE A 1 70 ? 3.467 -6.007 12.162 1.00 80.62 70 ILE A C 1
ATOM 505 O O . ILE A 1 70 ? 4.206 -5.062 11.882 1.00 80.62 70 ILE A O 1
ATOM 509 N N . LEU A 1 71 ? 2.836 -6.069 13.342 1.00 81.31 71 LEU A N 1
ATOM 510 C CA . LEU A 1 71 ? 2.904 -5.004 14.351 1.00 81.31 71 LEU A CA 1
ATOM 511 C C . LEU A 1 71 ? 4.284 -4.909 15.014 1.00 81.31 71 LEU A C 1
ATOM 513 O O . LEU A 1 71 ? 4.649 -3.850 15.519 1.00 81.31 71 LEU A O 1
ATOM 517 N N . GLN A 1 72 ? 5.065 -5.992 14.975 1.00 82.25 72 GLN A N 1
ATOM 518 C CA . GLN A 1 72 ? 6.421 -6.059 15.531 1.00 82.25 72 GLN A CA 1
ATOM 519 C C . GLN A 1 72 ? 7.517 -5.743 14.503 1.00 82.25 72 GLN A C 1
ATOM 521 O O . GLN A 1 72 ? 8.704 -5.726 14.833 1.00 82.25 72 GLN A O 1
ATOM 526 N N . MET A 1 73 ? 7.154 -5.499 13.241 1.00 84.62 73 MET A N 1
ATOM 527 C CA . MET A 1 73 ? 8.127 -5.204 12.194 1.00 84.62 73 MET A CA 1
ATOM 528 C C . MET A 1 73 ? 8.706 -3.792 12.325 1.00 84.62 73 MET A C 1
ATOM 530 O O . MET A 1 73 ? 8.005 -2.802 12.534 1.00 84.62 73 MET A O 1
ATOM 534 N N . THR A 1 74 ? 10.006 -3.669 12.070 1.00 88.56 74 THR A N 1
ATOM 535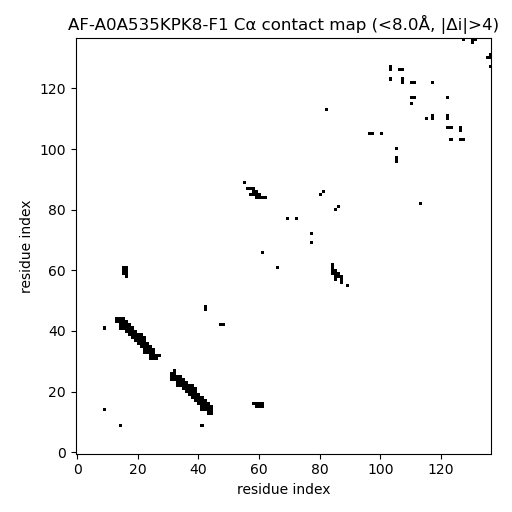 C CA . THR A 1 74 ? 10.661 -2.368 11.887 1.00 88.56 74 THR A CA 1
ATOM 536 C C . THR A 1 74 ? 10.161 -1.660 10.616 1.00 88.56 74 THR A C 1
ATOM 538 O O . THR A 1 74 ? 9.715 -2.313 9.667 1.00 88.56 74 THR A O 1
ATOM 541 N N . PRO A 1 75 ? 10.326 -0.327 10.491 1.00 86.00 75 PRO A N 1
ATOM 542 C CA . PRO A 1 75 ? 9.946 0.405 9.278 1.00 86.00 75 PRO A CA 1
ATOM 543 C C . PRO A 1 75 ? 10.609 -0.102 7.985 1.00 86.00 75 PRO A C 1
ATOM 545 O O . PRO A 1 75 ? 10.058 0.049 6.896 1.00 86.00 75 PRO A O 1
ATOM 548 N N . ALA A 1 76 ? 11.810 -0.681 8.065 1.00 84.31 76 ALA A N 1
ATOM 549 C CA . ALA A 1 76 ? 12.473 -1.290 6.912 1.00 84.31 76 ALA A CA 1
ATOM 550 C C . ALA A 1 76 ? 11.809 -2.617 6.508 1.00 84.31 76 ALA A C 1
ATOM 552 O O . ALA A 1 76 ? 11.514 -2.809 5.329 1.00 84.31 76 ALA A O 1
ATOM 553 N N . GLN A 1 77 ? 11.503 -3.480 7.481 1.00 83.25 77 GLN A N 1
ATOM 554 C CA . GLN A 1 77 ? 10.794 -4.745 7.254 1.00 83.25 77 GLN A CA 1
ATOM 555 C C . GLN A 1 77 ? 9.381 -4.508 6.713 1.00 83.25 77 GLN A C 1
ATOM 557 O O . GLN A 1 77 ? 9.006 -5.123 5.719 1.00 83.25 77 GLN A O 1
ATOM 562 N N . LEU A 1 78 ? 8.645 -3.541 7.275 1.00 82.31 78 LEU A N 1
ATOM 563 C CA . LEU A 1 78 ? 7.322 -3.148 6.777 1.00 82.31 78 LEU A CA 1
ATOM 564 C C . LEU A 1 78 ? 7.359 -2.704 5.312 1.00 82.31 78 LEU A C 1
ATOM 566 O O . LEU A 1 78 ? 6.458 -3.037 4.547 1.00 82.31 78 LEU A O 1
ATOM 570 N N . ARG A 1 79 ? 8.389 -1.950 4.907 1.00 80.25 79 ARG A N 1
ATOM 571 C CA . ARG A 1 79 ? 8.547 -1.500 3.514 1.00 80.25 79 ARG A CA 1
ATOM 572 C C . ARG A 1 79 ? 8.818 -2.654 2.555 1.00 80.25 79 ARG A C 1
ATOM 574 O O . ARG A 1 79 ? 8.245 -2.661 1.473 1.00 80.25 79 ARG A O 1
ATOM 581 N N . ALA A 1 80 ? 9.656 -3.613 2.947 1.00 80.31 80 ALA A N 1
ATOM 582 C CA . ALA A 1 80 ? 9.910 -4.808 2.145 1.00 80.31 80 ALA A CA 1
ATOM 583 C C . ALA A 1 80 ? 8.648 -5.682 2.029 1.00 80.31 80 ALA A C 1
ATOM 585 O O . ALA A 1 80 ? 8.261 -6.070 0.930 1.00 80.31 80 ALA A O 1
ATOM 586 N N . PHE A 1 81 ? 7.952 -5.901 3.148 1.00 82.44 81 PHE A N 1
ATOM 587 C CA . PHE A 1 81 ? 6.723 -6.692 3.208 1.00 82.44 81 PHE A CA 1
ATOM 588 C C . PHE A 1 81 ? 5.595 -6.105 2.341 1.00 82.44 81 PHE A C 1
ATOM 590 O O . PHE A 1 81 ? 5.002 -6.803 1.523 1.00 82.44 81 PHE A O 1
ATOM 597 N N . ARG A 1 82 ? 5.351 -4.790 2.436 1.00 81.38 82 ARG A N 1
ATOM 598 C CA . A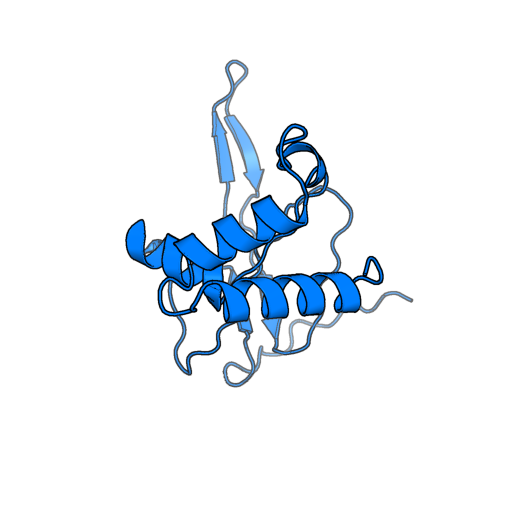RG A 1 82 ? 4.369 -4.053 1.608 1.00 81.38 82 ARG A CA 1
ATOM 599 C C . ARG A 1 82 ? 4.691 -4.016 0.114 1.00 81.38 82 ARG A C 1
ATOM 601 O O . ARG A 1 82 ? 3.937 -3.424 -0.646 1.00 81.38 82 ARG A O 1
ATOM 608 N N . TRP A 1 83 ? 5.831 -4.551 -0.300 1.00 74.81 83 TRP A N 1
ATOM 609 C CA . TRP A 1 83 ? 6.201 -4.609 -1.703 1.00 74.81 83 TRP A CA 1
ATOM 610 C C . TRP A 1 83 ? 6.020 -6.008 -2.291 1.00 74.81 83 TRP A C 1
ATOM 612 O O . TRP A 1 83 ? 5.471 -6.141 -3.383 1.00 74.81 83 TRP A O 1
ATOM 622 N N . SER A 1 84 ? 6.490 -7.049 -1.598 1.00 74.69 84 SER A N 1
ATOM 623 C CA . SER A 1 84 ? 6.467 -8.418 -2.131 1.00 74.69 84 SER A CA 1
ATOM 624 C C . SER A 1 84 ? 5.228 -9.209 -1.726 1.00 74.69 84 SER A C 1
ATOM 626 O O . SER A 1 84 ? 4.733 -10.008 -2.515 1.00 74.69 84 SER A O 1
ATOM 628 N N . GLU A 1 85 ? 4.715 -8.963 -0.521 1.00 72.25 85 GLU A N 1
ATOM 629 C CA . GLU A 1 85 ? 3.698 -9.803 0.119 1.00 72.25 85 GLU A CA 1
ATOM 630 C C . GLU A 1 85 ? 2.314 -9.144 0.120 1.00 72.25 85 GLU A C 1
ATOM 632 O O . GLU A 1 85 ? 1.278 -9.807 0.136 1.00 72.25 85 GLU A O 1
ATOM 637 N N . LEU A 1 86 ? 2.257 -7.815 0.091 1.00 74.75 86 LEU A N 1
ATOM 638 C CA . LEU A 1 86 ? 1.020 -7.058 0.248 1.00 74.75 86 LEU A CA 1
ATOM 639 C C . LEU A 1 86 ? 0.917 -5.960 -0.807 1.00 74.75 86 LEU A C 1
ATOM 641 O O . LEU A 1 86 ? 1.774 -5.096 -0.874 1.00 74.75 86 LEU A O 1
ATOM 645 N N . SER A 1 87 ? -0.168 -5.936 -1.580 1.00 72.56 87 SER A N 1
ATOM 646 C CA . SER A 1 87 ? -0.538 -4.798 -2.435 1.00 72.56 87 SER A CA 1
ATOM 647 C C . SER A 1 87 ? -1.901 -4.228 -2.031 1.00 72.56 87 SER A C 1
ATOM 649 O O . SER A 1 87 ? -2.833 -4.983 -1.767 1.00 72.56 87 SER A O 1
ATOM 651 N N . ILE A 1 88 ? -2.019 -2.897 -1.971 1.00 72.25 88 ILE A N 1
ATOM 652 C CA . ILE A 1 88 ? -3.260 -2.180 -1.628 1.00 72.25 88 ILE A CA 1
ATOM 653 C C . ILE A 1 88 ? -3.602 -1.227 -2.772 1.00 72.25 88 ILE A C 1
ATOM 655 O O . ILE A 1 88 ? -2.744 -0.470 -3.226 1.00 72.25 88 ILE A O 1
ATOM 659 N N . VAL A 1 89 ? -4.864 -1.226 -3.203 1.00 71.12 89 VAL A N 1
ATOM 660 C CA . VAL A 1 89 ? -5.403 -0.242 -4.150 1.00 71.12 89 VAL A CA 1
ATOM 661 C C . VAL A 1 89 ? -6.419 0.625 -3.415 1.00 71.12 89 VAL A C 1
ATOM 663 O O . VAL A 1 89 ? -7.451 0.141 -2.956 1.00 71.12 89 VAL A O 1
ATOM 666 N N . PHE A 1 90 ? -6.115 1.913 -3.276 1.00 71.75 90 PHE A N 1
ATOM 667 C CA . PHE A 1 90 ? -6.999 2.863 -2.606 1.00 71.75 90 PHE A CA 1
ATOM 668 C C . PHE A 1 90 ? -8.141 3.305 -3.527 1.00 71.75 90 PHE A C 1
ATOM 670 O O . PHE A 1 90 ? -7.964 3.427 -4.736 1.00 71.75 90 PHE A O 1
ATOM 677 N N . GLN A 1 91 ? -9.298 3.634 -2.946 1.00 67.00 91 GLN A N 1
ATOM 678 C CA . GLN A 1 91 ? -10.466 4.125 -3.696 1.00 67.00 91 GLN A CA 1
ATOM 679 C C . GLN A 1 91 ? -10.155 5.395 -4.512 1.00 67.00 91 GLN A C 1
ATOM 681 O O . GLN A 1 91 ? -10.662 5.565 -5.615 1.00 67.00 91 GLN A O 1
ATOM 686 N N . SER A 1 92 ? -9.248 6.243 -4.019 1.00 71.06 92 SER A N 1
ATOM 687 C CA . SER A 1 92 ? -8.755 7.436 -4.723 1.00 71.06 92 SER A CA 1
ATOM 688 C C . SER A 1 92 ? -7.332 7.250 -5.258 1.00 71.06 92 SER A C 1
ATOM 690 O O . SER A 1 92 ? -6.539 8.190 -5.229 1.00 71.06 92 SER A O 1
ATOM 692 N N . ALA A 1 93 ? -6.974 6.047 -5.729 1.00 66.75 93 ALA A N 1
ATOM 693 C CA . ALA A 1 93 ? -5.629 5.742 -6.235 1.00 66.75 93 ALA A CA 1
ATOM 694 C C . ALA A 1 93 ? -5.151 6.714 -7.331 1.00 66.75 93 ALA A C 1
ATOM 696 O O . ALA A 1 93 ? -3.957 6.980 -7.435 1.00 66.75 93 ALA A O 1
ATOM 697 N N . MET A 1 94 ? -6.074 7.307 -8.096 1.00 68.06 94 MET A N 1
ATOM 698 C CA . MET A 1 94 ? -5.753 8.327 -9.100 1.00 68.06 94 MET A CA 1
ATOM 699 C C . MET A 1 94 ? -5.059 9.564 -8.509 1.00 68.06 94 MET A C 1
ATOM 701 O O . MET A 1 94 ? -4.210 10.147 -9.174 1.00 68.06 94 MET A O 1
ATOM 705 N N . ASN A 1 95 ? -5.351 9.930 -7.255 1.00 70.00 95 ASN A N 1
ATOM 706 C CA . ASN A 1 95 ? -4.726 11.079 -6.589 1.00 70.00 95 ASN A CA 1
ATOM 707 C C . ASN A 1 95 ? -3.266 10.816 -6.189 1.00 70.00 95 ASN A C 1
ATOM 709 O O . ASN A 1 95 ? -2.540 11.758 -5.888 1.00 70.00 95 ASN A O 1
ATOM 713 N N . ALA A 1 96 ? -2.841 9.550 -6.154 1.00 72.00 96 ALA A N 1
ATOM 714 C CA . ALA A 1 96 ? -1.461 9.179 -5.861 1.00 72.00 96 ALA A CA 1
ATOM 715 C C . ALA A 1 96 ? -0.550 9.262 -7.100 1.00 72.00 96 ALA A C 1
ATOM 717 O O . ALA A 1 96 ? 0.668 9.161 -6.967 1.00 72.00 96 ALA A O 1
ATOM 718 N N . LEU A 1 97 ? -1.123 9.438 -8.297 1.00 76.94 97 LEU A N 1
ATOM 719 C CA . LEU A 1 97 ? -0.361 9.591 -9.531 1.00 76.94 97 LEU A CA 1
ATOM 720 C C . LEU A 1 97 ? 0.188 11.012 -9.643 1.00 76.94 97 LEU A C 1
ATOM 722 O O . LEU A 1 97 ? -0.524 11.989 -9.415 1.00 76.94 97 LEU A O 1
ATOM 726 N N . ASN A 1 98 ? 1.443 11.135 -10.066 1.00 80.12 98 ASN A N 1
ATOM 727 C CA . ASN A 1 98 ? 2.017 12.424 -10.425 1.00 80.12 98 ASN A CA 1
ATOM 728 C C . ASN A 1 98 ? 1.573 12.799 -11.853 1.00 80.12 98 ASN A C 1
ATOM 730 O O . ASN A 1 98 ? 2.044 12.169 -12.803 1.00 80.12 98 ASN A O 1
ATOM 734 N N . PRO A 1 99 ? 0.721 13.823 -12.050 1.00 78.00 99 PRO A N 1
ATOM 735 C CA . PRO A 1 99 ? 0.184 14.163 -13.369 1.00 78.00 99 PRO A CA 1
ATOM 736 C C . PRO A 1 99 ? 1.239 14.738 -14.328 1.00 78.00 99 PRO A C 1
ATOM 738 O O . PRO A 1 99 ? 0.990 14.833 -15.525 1.00 78.00 99 PRO A O 1
ATOM 741 N N . VAL A 1 100 ? 2.412 15.123 -13.817 1.00 85.88 100 VAL A N 1
ATOM 742 C CA . VAL A 1 100 ? 3.527 15.649 -14.619 1.00 85.88 100 VAL A CA 1
ATOM 743 C C . VAL A 1 100 ? 4.350 14.516 -15.247 1.00 85.88 100 VAL A C 1
ATOM 745 O O . VAL A 1 100 ? 5.045 14.730 -16.239 1.00 85.88 100 VAL A O 1
ATOM 748 N N . LEU A 1 101 ? 4.280 13.301 -14.691 1.00 84.38 101 LEU A N 1
ATOM 749 C CA . LEU A 1 101 ? 5.045 12.149 -15.158 1.00 84.38 101 LEU A CA 1
ATOM 750 C C . LEU A 1 101 ? 4.168 11.188 -15.957 1.00 84.38 101 LEU A C 1
ATOM 752 O O . LEU A 1 101 ? 3.069 10.820 -15.545 1.00 84.38 101 LEU A O 1
ATOM 756 N N . ASN A 1 102 ? 4.707 10.675 -17.062 1.00 88.31 102 ASN A N 1
ATOM 757 C CA . ASN A 1 102 ? 4.068 9.589 -17.798 1.00 88.31 102 ASN A CA 1
ATOM 758 C C . ASN A 1 102 ? 3.898 8.352 -16.903 1.00 88.31 102 ASN A C 1
ATOM 760 O O . ASN A 1 102 ? 4.795 8.012 -16.132 1.00 88.31 102 ASN A O 1
ATOM 764 N N . ILE A 1 103 ? 2.794 7.622 -17.077 1.00 86.56 103 ILE A N 1
ATOM 765 C CA . ILE A 1 103 ? 2.484 6.406 -16.302 1.00 86.56 103 ILE A CA 1
ATOM 766 C C . ILE A 1 103 ? 3.637 5.393 -16.373 1.00 86.56 103 ILE A C 1
ATOM 768 O O . ILE A 1 103 ? 4.050 4.846 -15.355 1.00 86.56 103 ILE A O 1
ATOM 772 N N . GLY 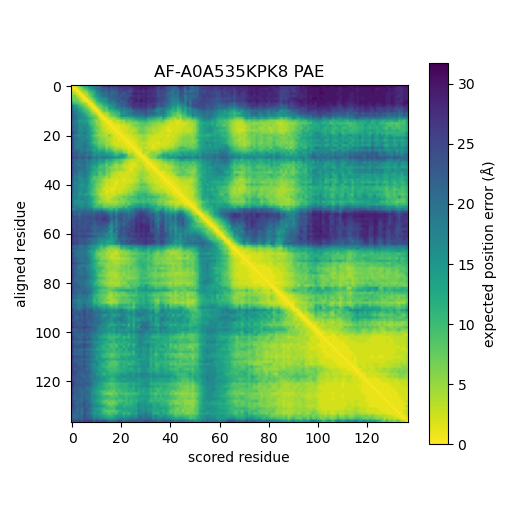A 1 104 ? 4.232 5.203 -17.556 1.00 87.31 104 GLY A N 1
ATOM 773 C CA . GLY A 1 104 ? 5.389 4.320 -17.717 1.00 87.31 104 GLY A CA 1
ATOM 774 C C . GLY A 1 104 ? 6.615 4.756 -16.906 1.00 87.31 104 GLY A C 1
ATOM 775 O O . GLY A 1 104 ? 7.309 3.901 -16.367 1.00 87.31 104 GLY A O 1
ATOM 776 N N . ALA A 1 105 ? 6.868 6.063 -16.774 1.00 87.94 105 ALA A N 1
ATOM 777 C CA . ALA A 1 105 ? 7.973 6.577 -15.962 1.00 87.94 105 ALA A CA 1
ATOM 778 C C . ALA A 1 105 ? 7.734 6.303 -14.473 1.00 87.94 105 ALA A C 1
ATOM 780 O O . ALA A 1 105 ? 8.610 5.764 -13.808 1.00 87.94 105 ALA A O 1
ATOM 781 N N . GLN A 1 106 ? 6.511 6.543 -13.993 1.00 89.75 106 GLN A N 1
ATOM 782 C CA . GLN A 1 106 ? 6.135 6.261 -12.606 1.00 89.75 106 GLN A CA 1
ATOM 783 C C . GLN A 1 106 ? 6.265 4.765 -12.271 1.00 89.75 106 GLN A C 1
ATOM 785 O O . GLN A 1 106 ? 6.810 4.410 -11.229 1.00 89.75 106 GLN A O 1
ATOM 790 N N . ILE A 1 107 ? 5.844 3.871 -13.175 1.00 89.25 107 ILE A N 1
ATOM 791 C CA . ILE A 1 107 ? 6.022 2.419 -12.998 1.00 89.25 107 ILE A CA 1
ATOM 792 C C . ILE A 1 107 ? 7.514 2.049 -12.965 1.00 89.25 107 ILE A C 1
ATOM 794 O O . ILE A 1 107 ? 7.933 1.248 -12.129 1.00 89.25 107 ILE A O 1
ATOM 798 N N . MET A 1 108 ? 8.333 2.625 -13.850 1.00 90.94 108 MET A N 1
ATOM 799 C CA . MET A 1 108 ? 9.776 2.361 -13.878 1.00 90.94 108 MET A CA 1
ATOM 800 C C . MET A 1 108 ? 10.504 2.871 -12.624 1.00 90.94 108 MET A C 1
ATOM 802 O O . MET A 1 108 ? 11.420 2.186 -12.167 1.00 90.94 108 MET A O 1
ATOM 806 N N . ASP A 1 109 ? 10.099 4.010 -12.057 1.00 89.06 109 ASP A N 1
ATOM 807 C CA . ASP A 1 109 ? 10.661 4.571 -10.816 1.00 89.06 109 ASP A CA 1
ATOM 808 C C . ASP A 1 109 ? 10.358 3.676 -9.606 1.00 89.06 109 ASP A C 1
ATOM 810 O O . ASP A 1 109 ? 11.232 3.389 -8.778 1.00 89.06 109 ASP A O 1
ATOM 814 N N . VAL A 1 110 ? 9.127 3.165 -9.536 1.00 88.44 110 VAL A N 1
ATOM 815 C CA . VAL A 1 110 ? 8.717 2.192 -8.518 1.00 88.44 110 VAL A CA 1
ATOM 816 C C . VAL A 1 110 ? 9.529 0.897 -8.663 1.00 88.44 110 VAL A C 1
ATOM 818 O O . VAL A 1 110 ? 10.101 0.412 -7.685 1.00 88.44 110 VAL A O 1
ATOM 821 N N . LEU A 1 111 ? 9.670 0.371 -9.888 1.00 89.69 111 LEU A N 1
ATOM 822 C CA . LEU A 1 111 ? 10.513 -0.800 -10.158 1.00 89.69 111 LEU A CA 1
ATOM 823 C C . LEU A 1 111 ? 11.987 -0.546 -9.822 1.00 89.69 111 LEU A C 1
ATOM 825 O O . LEU A 1 111 ? 12.655 -1.455 -9.351 1.00 89.69 111 LEU A O 1
ATOM 829 N N . GLN A 1 112 ? 12.506 0.663 -10.024 1.00 89.44 112 GLN A N 1
ATOM 830 C CA . GLN A 1 112 ? 13.886 0.995 -9.666 1.00 89.44 112 GLN A CA 1
ATOM 831 C C . GLN A 1 112 ? 14.120 0.945 -8.159 1.00 89.44 112 GLN A C 1
ATOM 833 O O . GLN A 1 112 ? 15.153 0.458 -7.709 1.00 89.44 112 GLN A O 1
ATOM 838 N N . THR A 1 113 ? 13.169 1.472 -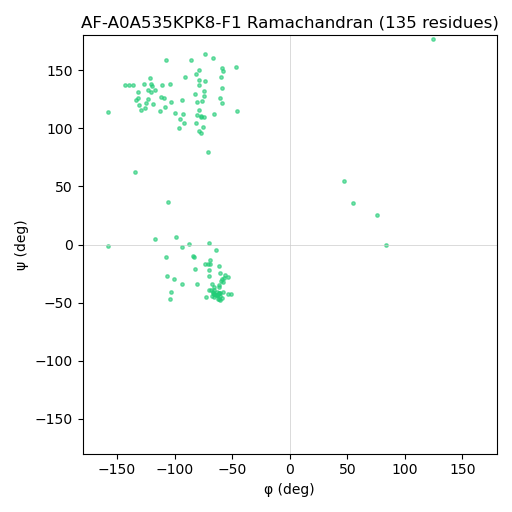7.392 1.00 87.25 113 THR A N 1
ATOM 839 C CA . THR A 1 113 ? 13.281 1.575 -5.935 1.00 87.25 113 THR A CA 1
ATOM 840 C C . THR A 1 113 ? 13.196 0.203 -5.282 1.00 87.25 113 THR A C 1
ATOM 842 O O . THR A 1 113 ? 13.919 -0.080 -4.329 1.00 87.25 113 THR A O 1
ATOM 845 N N . HIS A 1 114 ? 12.322 -0.656 -5.800 1.00 83.19 114 HIS A N 1
ATOM 846 C CA . HIS A 1 114 ? 12.010 -1.925 -5.157 1.00 83.19 114 HIS A CA 1
ATOM 847 C C . HIS A 1 114 ? 12.577 -3.166 -5.859 1.00 83.19 114 HIS A C 1
ATOM 849 O O . HIS A 1 114 ? 12.535 -4.254 -5.287 1.00 83.19 114 HIS A O 1
ATOM 855 N N . ARG A 1 115 ? 13.096 -3.019 -7.081 1.00 85.56 115 ARG A N 1
ATOM 856 C CA . ARG A 1 115 ? 13.862 -4.035 -7.822 1.00 85.56 115 ARG A CA 1
ATOM 857 C C . ARG A 1 115 ? 15.120 -3.423 -8.448 1.00 85.56 115 ARG A C 1
ATOM 859 O O . ARG A 1 115 ? 15.244 -3.368 -9.679 1.00 85.56 115 ARG A O 1
ATOM 866 N N . PRO A 1 116 ? 16.044 -2.909 -7.616 1.00 86.56 116 PRO A N 1
ATOM 867 C CA . PRO A 1 116 ? 17.253 -2.235 -8.086 1.00 86.56 116 PRO A CA 1
ATOM 868 C C . PRO A 1 116 ? 18.172 -3.141 -8.920 1.00 86.56 116 PRO A C 1
ATOM 870 O O . PRO A 1 116 ? 18.997 -2.639 -9.679 1.00 86.56 116 PRO A O 1
ATOM 873 N N . GLU A 1 117 ? 18.019 -4.462 -8.822 1.00 90.00 117 GLU A N 1
ATOM 874 C CA . GLU A 1 117 ? 18.737 -5.461 -9.614 1.00 90.00 117 GLU A CA 1
ATOM 875 C C . GLU A 1 117 ? 18.337 -5.488 -11.100 1.00 90.00 117 GLU A C 1
ATOM 877 O O . GLU A 1 117 ? 19.064 -6.041 -11.929 1.00 90.00 117 GLU A O 1
ATOM 882 N N . LEU A 1 118 ? 17.193 -4.898 -11.467 1.00 88.94 118 LEU A N 1
ATOM 883 C CA . LEU A 1 118 ? 16.722 -4.885 -12.849 1.00 88.94 118 LEU A CA 1
ATOM 884 C C . LEU A 1 118 ? 17.412 -3.796 -13.681 1.00 88.94 118 LEU A C 1
ATOM 886 O O . LEU A 1 118 ? 17.287 -2.588 -13.436 1.00 88.94 118 LEU A O 1
ATOM 890 N N . TRP A 1 119 ? 18.051 -4.236 -14.764 1.00 91.44 119 TRP A N 1
ATOM 891 C CA . TRP A 1 119 ? 18.612 -3.360 -15.790 1.00 91.44 119 TRP A CA 1
ATOM 892 C C . TRP A 1 119 ? 17.523 -2.473 -16.426 1.00 91.44 119 TRP A C 1
ATOM 894 O O . TRP A 1 119 ? 16.358 -2.881 -16.479 1.00 91.44 119 TRP A O 1
ATOM 904 N N . PRO A 1 120 ? 17.866 -1.269 -16.930 1.00 89.56 120 PRO A N 1
ATOM 905 C CA . PRO A 1 120 ? 16.886 -0.322 -17.472 1.00 89.56 120 PRO A CA 1
ATOM 906 C C . PRO A 1 120 ? 15.931 -0.925 -18.514 1.00 89.56 120 PRO A C 1
ATOM 908 O O . PRO A 1 120 ? 14.721 -0.705 -18.441 1.00 89.56 120 PRO A O 1
ATOM 911 N N . ASP A 1 121 ? 16.444 -1.750 -19.428 1.00 92.62 121 ASP A N 1
ATOM 912 C CA . ASP A 1 121 ? 15.629 -2.393 -20.465 1.00 92.62 121 ASP A CA 1
ATOM 913 C C . ASP A 1 121 ? 14.661 -3.432 -19.891 1.00 92.62 121 ASP A C 1
ATOM 915 O O . ASP A 1 121 ? 13.497 -3.490 -20.291 1.00 92.62 121 ASP A O 1
ATOM 919 N N . ALA A 1 122 ? 15.101 -4.202 -18.892 1.00 93.12 122 ALA A N 1
ATOM 920 C CA . ALA A 1 122 ? 14.252 -5.165 -18.196 1.00 93.12 122 ALA A CA 1
ATOM 921 C C . ALA A 1 122 ? 13.128 -4.461 -17.417 1.00 93.12 122 ALA A C 1
ATOM 923 O O . ALA A 1 122 ? 11.981 -4.911 -17.439 1.00 93.12 122 ALA A O 1
ATOM 924 N N . ARG A 1 123 ? 13.417 -3.310 -16.789 1.00 93.12 123 ARG A N 1
ATOM 925 C CA . ARG A 1 123 ? 12.392 -2.477 -16.133 1.00 93.12 123 ARG A CA 1
ATOM 926 C C . ARG A 1 123 ? 11.365 -1.958 -17.133 1.00 93.12 123 ARG A C 1
ATOM 928 O O . ARG A 1 123 ? 10.167 -2.040 -16.867 1.00 93.12 123 ARG A O 1
ATOM 935 N N . ARG A 1 124 ? 11.812 -1.486 -18.301 1.00 92.38 124 ARG A N 1
ATOM 936 C CA . ARG A 1 124 ? 10.920 -1.047 -19.384 1.00 92.38 124 ARG A CA 1
ATOM 937 C C . ARG A 1 124 ? 10.025 -2.187 -19.874 1.00 92.38 124 ARG A C 1
ATOM 939 O O . ARG A 1 124 ? 8.820 -1.991 -20.002 1.00 92.38 124 ARG A O 1
ATOM 946 N N . GLN A 1 125 ? 10.587 -3.367 -20.132 1.00 93.75 125 GLN A N 1
ATOM 947 C CA . GLN A 1 125 ? 9.812 -4.532 -20.570 1.00 93.75 125 GLN A CA 1
ATOM 948 C C . GLN A 1 125 ? 8.771 -4.942 -19.526 1.00 93.75 125 GLN A C 1
ATOM 950 O O . GLN A 1 125 ? 7.608 -5.149 -19.873 1.00 93.75 125 GLN A O 1
ATOM 955 N N . ARG A 1 126 ? 9.157 -4.970 -18.245 1.00 90.81 126 ARG A N 1
ATOM 956 C CA . ARG A 1 126 ? 8.232 -5.280 -17.152 1.00 90.81 126 ARG A CA 1
ATOM 957 C C . ARG A 1 126 ? 7.109 -4.250 -17.037 1.00 90.81 126 ARG A C 1
ATOM 959 O O . ARG A 1 126 ? 5.962 -4.630 -16.837 1.00 90.81 126 ARG A O 1
ATOM 966 N N . ALA A 1 127 ? 7.409 -2.962 -17.197 1.00 91.50 127 ALA A N 1
ATOM 967 C CA . ALA A 1 127 ? 6.390 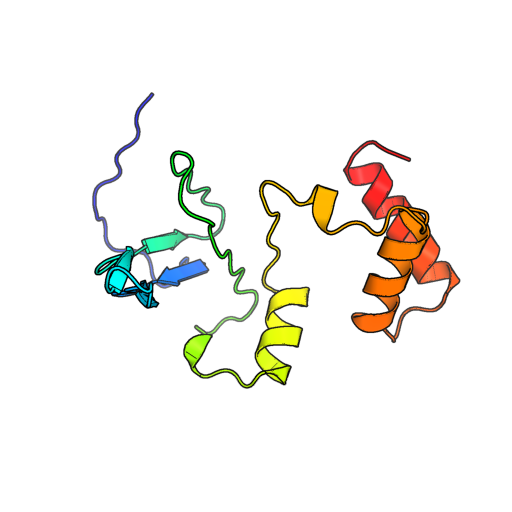-1.915 -17.186 1.00 91.50 127 ALA A CA 1
ATOM 968 C C . ALA A 1 127 ? 5.363 -2.093 -18.320 1.00 91.50 127 ALA A C 1
ATOM 970 O O . ALA A 1 127 ? 4.164 -1.957 -18.088 1.00 91.50 127 ALA A O 1
ATOM 971 N N . ILE A 1 128 ? 5.813 -2.453 -19.528 1.00 93.06 128 ILE A N 1
ATOM 972 C CA . ILE A 1 128 ? 4.926 -2.736 -20.670 1.00 93.06 128 ILE A CA 1
ATOM 973 C C . ILE A 1 128 ? 4.042 -3.956 -20.390 1.00 93.06 128 ILE A C 1
ATOM 975 O O . ILE A 1 128 ? 2.846 -3.926 -20.664 1.00 93.06 128 ILE A O 1
ATOM 979 N N . GLU A 1 129 ? 4.612 -5.022 -19.830 1.00 92.94 129 GLU A N 1
ATOM 980 C CA . GLU A 1 129 ? 3.863 -6.224 -19.453 1.00 92.94 129 GLU A CA 1
ATOM 981 C C . GLU A 1 129 ? 2.748 -5.904 -18.447 1.00 92.94 129 GLU A C 1
ATOM 983 O O . GLU A 1 129 ? 1.604 -6.305 -18.650 1.00 92.94 129 GLU A O 1
ATOM 988 N N . LEU A 1 130 ? 3.055 -5.120 -17.408 1.00 89.88 130 LEU A N 1
ATOM 989 C CA . LEU A 1 130 ? 2.071 -4.690 -16.412 1.00 89.88 130 LEU A CA 1
ATOM 990 C C . LEU A 1 130 ? 0.931 -3.881 -17.044 1.00 89.88 130 LEU A C 1
ATOM 992 O O . LEU A 1 130 ? -0.229 -4.107 -16.713 1.00 89.88 130 LEU A O 1
ATOM 996 N N . LEU A 1 131 ? 1.244 -2.981 -17.981 1.00 90.00 131 LEU A N 1
ATOM 997 C CA . LEU A 1 131 ? 0.233 -2.194 -18.692 1.00 90.00 131 LEU A CA 1
ATOM 998 C C . LEU A 1 131 ? -0.642 -3.047 -19.622 1.00 90.00 131 LEU A C 1
ATOM 1000 O O . LEU A 1 131 ? -1.835 -2.774 -19.746 1.00 90.00 131 LEU A O 1
ATOM 1004 N N . ARG A 1 132 ? -0.094 -4.105 -20.233 1.00 92.44 132 ARG A N 1
ATOM 1005 C CA . ARG A 1 132 ? -0.890 -5.067 -21.014 1.00 92.44 132 ARG A CA 1
ATOM 1006 C C . ARG A 1 132 ? -1.854 -5.864 -20.148 1.00 92.44 132 ARG A C 1
ATOM 1008 O O . ARG A 1 132 ? -2.991 -6.068 -20.557 1.00 92.44 132 ARG A O 1
ATOM 1015 N N . LEU A 1 133 ? -1.428 -6.293 -18.956 1.00 89.38 133 LEU A N 1
ATOM 1016 C CA . LEU A 1 133 ? -2.283 -7.054 -18.034 1.00 89.38 133 LEU A CA 1
ATOM 1017 C C . LEU A 1 133 ? -3.550 -6.284 -17.637 1.00 89.38 133 LEU A C 1
ATOM 1019 O O . LEU A 1 133 ? -4.582 -6.899 -17.388 1.00 89.38 133 LEU A O 1
ATOM 1023 N N . VAL A 1 134 ? -3.481 -4.951 -17.617 1.00 88.50 134 VAL A N 1
ATOM 1024 C CA . VAL A 1 134 ? -4.622 -4.067 -17.329 1.00 88.50 134 VAL A CA 1
ATOM 1025 C C . VAL A 1 134 ? -5.287 -3.489 -18.588 1.00 88.50 134 VAL A C 1
ATOM 1027 O O . VAL A 1 134 ? -6.170 -2.646 -18.473 1.00 88.50 134 VAL A O 1
ATOM 1030 N N . GLY A 1 135 ? -4.885 -3.928 -19.786 1.00 85.69 135 GLY A N 1
ATOM 1031 C CA . GLY A 1 135 ? -5.515 -3.548 -21.056 1.00 85.69 135 GLY A CA 1
ATOM 1032 C C . GLY A 1 135 ? -5.197 -2.137 -21.566 1.00 85.69 135 GLY A C 1
ATOM 1033 O O . GLY A 1 135 ? -6.004 -1.570 -22.298 1.00 85.69 135 GLY A O 1
ATOM 1034 N N . ILE A 1 136 ? -4.058 -1.551 -21.179 1.00 84.31 136 ILE A N 1
ATOM 1035 C CA . ILE A 1 136 ? -3.672 -0.174 -21.550 1.00 84.31 136 ILE A CA 1
ATOM 1036 C C . ILE A 1 136 ? -2.658 -0.120 -22.711 1.00 84.31 136 ILE A C 1
ATOM 1038 O O . ILE A 1 136 ? -2.642 0.869 -23.444 1.00 84.31 136 ILE A O 1
ATOM 1042 N N . ALA A 1 137 ? -1.799 -1.134 -22.870 1.00 67.19 137 ALA A N 1
ATOM 1043 C CA . ALA A 1 137 ? -0.671 -1.142 -23.817 1.00 67.19 137 ALA A CA 1
ATOM 1044 C C . ALA A 1 137 ? -0.734 -2.268 -24.856 1.00 67.19 137 ALA A C 1
ATOM 1046 O O . ALA A 1 137 ? -1.457 -3.259 -24.614 1.00 67.19 137 ALA A O 1
#